Protein AF-A0A7W2FX63-F1 (afdb_monomer_lite)

Structure (mmCIF, N/CA/C/O backbone):
data_AF-A0A7W2FX63-F1
#
_entry.id   AF-A0A7W2FX63-F1
#
loop_
_atom_site.group_PDB
_atom_site.id
_atom_site.type_symbol
_atom_site.label_atom_id
_atom_site.label_alt_id
_atom_site.label_comp_id
_atom_site.label_asym_id
_atom_site.label_entity_id
_atom_site.label_seq_id
_atom_site.pdbx_PDB_ins_code
_atom_site.Cartn_x
_atom_site.Cartn_y
_atom_site.Cartn_z
_atom_site.occupancy
_atom_site.B_iso_or_equiv
_atom_site.auth_seq_id
_atom_site.auth_comp_id
_atom_site.auth_asym_id
_atom_site.auth_atom_id
_atom_site.pdbx_PDB_model_num
ATOM 1 N N . MET A 1 1 ? 9.235 2.046 6.298 1.00 41.34 1 MET A N 1
ATOM 2 C CA . MET A 1 1 ? 9.057 2.721 4.994 1.00 41.34 1 MET A CA 1
ATOM 3 C C . MET A 1 1 ? 10.212 3.687 4.744 1.00 41.34 1 MET A C 1
ATOM 5 O O . MET A 1 1 ? 10.155 4.802 5.234 1.00 41.34 1 MET A O 1
ATOM 9 N N . LYS A 1 2 ? 11.284 3.245 4.067 1.00 24.64 2 LYS A N 1
ATOM 10 C CA . LYS A 1 2 ? 12.392 4.111 3.591 1.00 24.64 2 LYS A CA 1
ATOM 11 C C . LYS A 1 2 ? 13.068 3.627 2.289 1.00 24.64 2 LYS A C 1
ATOM 13 O O . LYS A 1 2 ? 13.895 4.347 1.750 1.00 24.64 2 LYS A O 1
ATOM 18 N N . ASN A 1 3 ? 12.704 2.459 1.745 1.00 35.88 3 ASN A N 1
ATOM 19 C CA . ASN A 1 3 ? 13.592 1.754 0.805 1.00 35.88 3 ASN A CA 1
ATOM 20 C C . ASN A 1 3 ? 13.087 1.635 -0.643 1.00 35.88 3 ASN A C 1
ATOM 22 O O . ASN A 1 3 ? 13.827 1.135 -1.479 1.00 35.88 3 ASN A O 1
ATOM 26 N N . VAL A 1 4 ? 11.872 2.087 -0.974 1.00 42.28 4 VAL A N 1
ATOM 27 C CA . VAL A 1 4 ? 11.306 1.834 -2.320 1.00 42.28 4 VAL A CA 1
ATOM 28 C C . VAL A 1 4 ? 11.706 2.912 -3.340 1.00 42.28 4 VAL A C 1
ATOM 30 O O . VAL A 1 4 ? 11.848 2.624 -4.520 1.00 42.28 4 VAL A O 1
ATOM 33 N N . VAL A 1 5 ? 12.006 4.138 -2.895 1.00 38.88 5 VAL A N 1
ATOM 34 C CA . VAL A 1 5 ? 12.365 5.258 -3.795 1.00 38.88 5 VAL A CA 1
ATOM 35 C C . VAL A 1 5 ? 13.862 5.269 -4.171 1.00 38.88 5 VAL A C 1
ATOM 37 O O . VAL A 1 5 ? 14.268 5.962 -5.098 1.00 38.88 5 VAL A O 1
ATOM 40 N N . TYR A 1 6 ? 14.702 4.457 -3.517 1.00 34.19 6 TYR A N 1
ATOM 41 C CA . TYR A 1 6 ? 16.156 4.464 -3.747 1.00 34.19 6 TYR A CA 1
ATOM 42 C C . TYR A 1 6 ? 16.643 3.606 -4.923 1.00 34.19 6 TYR A C 1
ATOM 44 O O . TYR A 1 6 ? 17.788 3.767 -5.345 1.00 34.19 6 TYR A O 1
ATOM 52 N N . ILE A 1 7 ? 15.802 2.743 -5.501 1.00 42.56 7 ILE A N 1
ATOM 53 C CA . ILE A 1 7 ? 16.240 1.818 -6.564 1.00 42.56 7 ILE A CA 1
ATOM 54 C C . ILE A 1 7 ? 16.572 2.562 -7.875 1.00 42.56 7 ILE A C 1
ATOM 56 O O . ILE A 1 7 ? 17.382 2.089 -8.665 1.00 42.56 7 ILE A O 1
ATOM 60 N N . ILE A 1 8 ? 16.060 3.783 -8.070 1.00 45.34 8 ILE A N 1
ATOM 61 C CA . ILE A 1 8 ? 16.333 4.585 -9.276 1.00 45.34 8 ILE A CA 1
ATOM 62 C C . ILE A 1 8 ? 17.660 5.374 -9.179 1.00 45.34 8 ILE A C 1
ATOM 64 O O . ILE A 1 8 ? 18.213 5.767 -10.204 1.00 45.34 8 ILE A O 1
ATOM 68 N N . LEU A 1 9 ? 18.226 5.582 -7.980 1.00 41.84 9 LEU A N 1
ATOM 69 C CA . LEU A 1 9 ? 19.428 6.417 -7.790 1.00 41.84 9 LEU A CA 1
ATOM 70 C C . LEU A 1 9 ? 20.736 5.643 -7.553 1.00 41.84 9 LEU A C 1
ATOM 72 O O . LEU A 1 9 ? 21.780 6.274 -7.423 1.00 41.84 9 LEU A O 1
ATOM 76 N N . PHE A 1 10 ? 20.718 4.305 -7.544 1.00 35.81 10 PHE A N 1
ATOM 77 C CA . PHE A 1 10 ? 21.903 3.490 -7.228 1.00 35.81 10 PHE A CA 1
ATOM 78 C C . PHE A 1 10 ? 22.333 2.510 -8.332 1.00 35.81 10 PHE A C 1
ATOM 80 O O . PHE A 1 10 ? 22.969 1.501 -8.047 1.00 35.81 10 PHE A O 1
ATOM 87 N N . ILE A 1 11 ? 22.044 2.805 -9.604 1.00 46.53 11 ILE A N 1
ATOM 88 C CA . ILE A 1 11 ? 22.639 2.076 -10.742 1.00 46.53 11 ILE A CA 1
ATOM 89 C C . ILE A 1 11 ? 23.650 2.986 -11.443 1.00 46.53 11 ILE A C 1
ATOM 91 O O . ILE A 1 11 ? 23.526 3.346 -12.610 1.00 46.53 11 ILE A O 1
ATOM 95 N N . ALA A 1 12 ? 24.646 3.412 -10.672 1.00 40.81 12 ALA A N 1
ATOM 96 C CA . ALA A 1 12 ? 25.798 4.161 -11.152 1.00 40.81 12 ALA A CA 1
ATOM 97 C C . ALA A 1 12 ? 27.092 3.523 -10.630 1.00 40.81 12 ALA A C 1
ATOM 99 O O . ALA A 1 12 ? 27.905 4.208 -10.026 1.00 40.81 12 ALA A O 1
ATOM 100 N N . SER A 1 13 ? 27.283 2.215 -10.828 1.00 37.09 13 SER A N 1
ATOM 101 C CA . SER A 1 13 ? 28.613 1.586 -10.716 1.00 37.09 13 SER A CA 1
ATOM 102 C C . SER A 1 13 ? 28.631 0.121 -11.168 1.00 37.09 1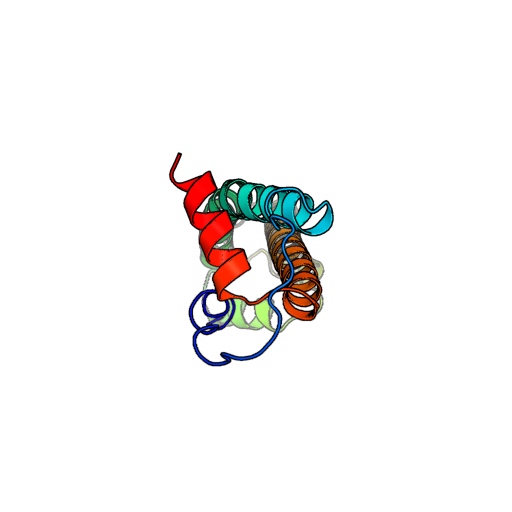3 SER A C 1
ATOM 104 O O . SER A 1 13 ? 28.902 -0.789 -10.394 1.00 37.09 13 SER A O 1
ATOM 106 N N . SER A 1 14 ? 28.426 -0.119 -12.457 1.00 36.94 14 SER A N 1
ATOM 107 C CA . SER A 1 14 ? 29.073 -1.257 -13.124 1.00 36.94 14 SER A CA 1
ATOM 108 C C . SER A 1 14 ? 29.109 -1.003 -14.623 1.00 36.94 14 SER A C 1
ATOM 110 O O . SER A 1 14 ? 28.293 -1.479 -15.407 1.00 36.94 14 SER A O 1
ATOM 112 N N . ALA A 1 15 ? 30.094 -0.203 -15.027 1.00 43.16 15 ALA A N 1
ATOM 113 C CA . ALA A 1 15 ? 30.644 -0.351 -16.358 1.00 43.16 15 ALA A CA 1
ATOM 114 C C . ALA A 1 15 ? 31.224 -1.768 -16.438 1.00 43.16 15 ALA A C 1
ATOM 116 O O . ALA A 1 15 ? 32.082 -2.112 -15.630 1.00 43.16 15 ALA A O 1
ATOM 117 N N . MET A 1 16 ? 30.735 -2.587 -17.364 1.00 38.97 16 MET A N 1
ATOM 118 C CA . MET A 1 16 ? 31.542 -3.159 -18.443 1.00 38.97 16 MET A CA 1
ATOM 119 C C . MET A 1 16 ? 30.766 -4.260 -19.185 1.00 38.97 16 MET A C 1
ATOM 121 O O . MET A 1 16 ? 30.128 -5.112 -18.577 1.00 38.97 16 MET A O 1
ATOM 125 N N . TYR A 1 17 ? 30.967 -4.236 -20.505 1.00 37.22 17 TYR A N 1
ATOM 126 C CA . TYR A 1 17 ? 30.654 -5.230 -21.536 1.00 37.22 17 TYR A CA 1
ATOM 127 C C . TYR A 1 17 ? 29.253 -5.215 -22.157 1.00 37.22 17 TYR A C 1
ATOM 129 O O . TYR A 1 17 ? 28.257 -5.504 -21.510 1.00 37.22 17 TYR A O 1
ATOM 137 N N . GLY A 1 18 ? 29.235 -4.979 -23.476 1.00 33.59 18 GLY A N 1
ATOM 138 C CA . GLY A 1 18 ? 28.159 -5.458 -24.344 1.00 33.59 18 GLY A CA 1
ATOM 139 C C . GLY A 1 18 ? 27.677 -4.490 -25.416 1.00 33.59 18 GLY A C 1
ATOM 140 O O . GLY A 1 18 ? 26.492 -4.206 -25.486 1.00 33.59 18 GLY A O 1
ATOM 141 N N . GLN A 1 19 ? 28.564 -4.002 -26.283 1.00 45.66 19 GLN A N 1
ATOM 142 C CA . GLN A 1 19 ? 28.158 -3.361 -27.532 1.00 45.66 19 GLN A CA 1
ATOM 143 C C . GLN A 1 19 ? 27.428 -4.394 -28.413 1.00 45.66 19 GLN A C 1
ATOM 145 O O . GLN A 1 19 ? 28.077 -5.182 -29.095 1.00 45.66 19 GLN A O 1
ATOM 150 N N . GLN A 1 20 ? 26.092 -4.387 -28.427 1.00 44.16 20 GLN A N 1
ATOM 151 C CA . GLN A 1 20 ? 25.312 -4.895 -29.556 1.00 44.16 20 GLN A CA 1
ATOM 152 C C . GLN A 1 20 ? 24.187 -3.925 -29.914 1.00 44.16 20 GLN A C 1
ATOM 154 O O . GLN A 1 20 ? 23.266 -3.645 -29.154 1.00 44.16 20 GLN A O 1
ATOM 159 N N . ASN A 1 21 ? 24.321 -3.401 -31.129 1.00 46.34 21 ASN A N 1
ATOM 160 C CA . ASN A 1 21 ? 23.382 -2.540 -31.818 1.00 46.34 21 ASN A CA 1
ATOM 161 C C . ASN A 1 21 ? 22.024 -3.236 -31.990 1.00 46.34 21 ASN A C 1
ATOM 163 O O . ASN A 1 21 ? 21.796 -3.916 -32.985 1.00 46.34 21 ASN A O 1
ATOM 167 N N . MET A 1 22 ? 21.096 -2.996 -31.073 1.00 51.31 22 MET A N 1
ATOM 168 C CA . MET A 1 22 ? 19.682 -2.869 -31.401 1.00 51.31 22 MET A CA 1
ATOM 169 C C . MET A 1 22 ? 19.047 -1.992 -30.337 1.00 51.31 22 MET A C 1
ATOM 171 O O . MET A 1 22 ? 19.095 -2.278 -29.147 1.00 51.31 22 MET A O 1
ATOM 175 N N . SER A 1 23 ? 18.548 -0.854 -30.805 1.00 65.31 23 SER A N 1
ATOM 176 C CA . SER A 1 23 ? 17.944 0.209 -30.02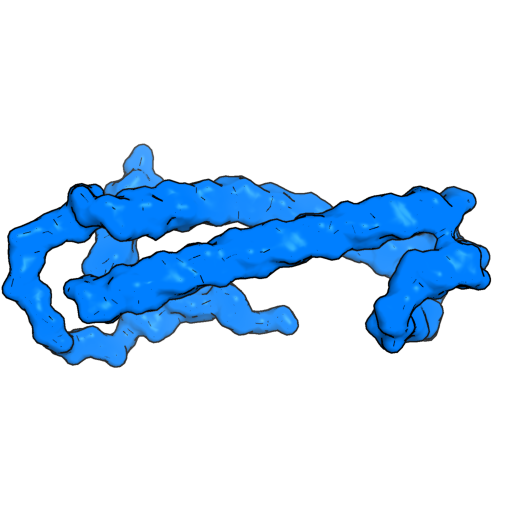0 1.00 65.31 23 SER A CA 1
ATOM 177 C C . SER A 1 23 ? 16.939 -0.388 -29.032 1.00 65.31 23 SER A C 1
ATOM 179 O O . SER A 1 23 ? 15.832 -0.727 -29.443 1.00 65.31 23 SER A O 1
ATOM 181 N N . ILE A 1 24 ? 17.318 -0.522 -27.752 1.00 75.06 24 ILE A N 1
ATOM 182 C CA . ILE A 1 24 ? 16.451 -0.997 -26.649 1.00 75.06 24 ILE A CA 1
ATOM 183 C C . ILE A 1 24 ? 15.061 -0.329 -26.699 1.00 75.06 24 ILE A C 1
ATOM 185 O O . ILE A 1 24 ? 14.047 -0.927 -26.386 1.00 75.06 24 ILE A O 1
ATOM 189 N N . VAL A 1 25 ? 15.016 0.883 -27.249 1.00 71.56 25 VAL A N 1
ATOM 190 C CA . VAL A 1 25 ? 13.863 1.664 -27.715 1.00 71.56 25 VAL A CA 1
ATOM 191 C C . VAL A 1 25 ? 12.741 0.867 -28.414 1.00 71.56 25 VAL A C 1
ATOM 193 O O . VAL A 1 25 ? 11.583 1.259 -28.293 1.00 71.56 25 VAL A O 1
ATOM 196 N N . ASN A 1 26 ? 13.063 -0.189 -29.169 1.00 79.44 26 ASN A N 1
ATOM 197 C CA . ASN A 1 26 ? 12.103 -1.019 -29.913 1.00 79.44 26 ASN A CA 1
ATOM 198 C C . ASN A 1 26 ? 11.987 -2.448 -29.354 1.00 79.44 26 ASN A C 1
ATOM 200 O O . ASN A 1 26 ? 11.258 -3.263 -29.919 1.00 79.44 26 ASN A O 1
ATOM 204 N N . ASP A 1 27 ? 12.712 -2.766 -28.281 1.00 83.69 27 ASP A N 1
ATOM 205 C CA . ASP A 1 27 ? 12.638 -4.075 -27.648 1.00 83.69 27 ASP A CA 1
ATOM 206 C C . ASP A 1 27 ? 11.262 -4.261 -26.964 1.00 83.69 27 ASP A C 1
ATOM 208 O O . ASP A 1 27 ? 10.809 -3.369 -26.236 1.00 83.69 27 ASP A O 1
ATOM 212 N N . PRO A 1 28 ? 10.558 -5.391 -27.175 1.00 84.12 28 PRO A N 1
ATOM 213 C CA . PRO A 1 28 ? 9.233 -5.606 -26.594 1.00 84.12 28 PRO A CA 1
ATOM 214 C C . PRO A 1 28 ? 9.204 -5.599 -25.061 1.00 84.12 28 PRO A C 1
ATOM 216 O O . PRO A 1 28 ? 8.207 -5.165 -24.480 1.00 84.12 28 PRO A O 1
ATOM 219 N N . LEU A 1 29 ? 10.257 -6.086 -24.395 1.00 83.88 29 LEU A N 1
ATOM 220 C CA . LEU A 1 29 ? 10.362 -6.061 -22.935 1.00 83.88 29 LEU A CA 1
ATOM 221 C C . LEU A 1 29 ? 10.586 -4.624 -22.452 1.00 83.88 29 LEU A C 1
ATOM 223 O O . LEU A 1 29 ? 9.956 -4.201 -21.482 1.00 83.88 29 LEU A O 1
ATOM 227 N N . TYR A 1 30 ? 11.397 -3.842 -23.168 1.00 84.44 30 TYR A N 1
ATOM 228 C CA . TYR A 1 30 ? 11.591 -2.427 -22.863 1.00 84.44 30 TYR A CA 1
ATOM 229 C C . TYR A 1 30 ? 10.314 -1.602 -23.037 1.00 84.44 30 TYR A C 1
ATOM 231 O O . TYR A 1 30 ? 9.967 -0.827 -22.152 1.00 84.44 30 TYR A O 1
ATOM 239 N N . LEU A 1 31 ? 9.582 -1.786 -24.139 1.00 84.56 31 LEU A N 1
ATOM 240 C CA . LEU A 1 31 ? 8.313 -1.089 -24.376 1.00 84.56 31 LEU A CA 1
ATOM 241 C C . LEU A 1 31 ? 7.265 -1.432 -23.307 1.00 84.56 31 LEU A C 1
ATOM 243 O O . LEU A 1 31 ? 6.523 -0.555 -22.867 1.00 84.56 31 LEU A O 1
ATOM 247 N N . LYS A 1 32 ? 7.230 -2.690 -22.844 1.00 84.88 32 LYS A N 1
ATOM 248 C CA . LYS A 1 32 ? 6.391 -3.108 -21.709 1.00 84.88 32 LYS A CA 1
ATOM 249 C C . LYS A 1 32 ? 6.814 -2.433 -20.406 1.00 84.88 32 LYS A C 1
ATOM 251 O O . LYS A 1 32 ? 5.954 -1.914 -19.700 1.00 84.88 32 LYS A O 1
ATOM 256 N N . TYR A 1 33 ? 8.114 -2.403 -20.110 1.00 84.88 33 TYR A N 1
ATOM 257 C CA . TYR A 1 33 ? 8.655 -1.702 -18.944 1.00 84.88 33 TYR A CA 1
ATOM 258 C C . TYR A 1 33 ? 8.344 -0.203 -18.985 1.00 84.88 33 TYR A C 1
ATOM 260 O O . TYR A 1 33 ? 7.914 0.355 -17.983 1.00 84.88 33 TYR A O 1
ATOM 268 N N . GLU A 1 34 ? 8.524 0.453 -20.131 1.00 81.88 34 GLU A N 1
ATOM 269 C CA . GLU A 1 34 ? 8.230 1.874 -20.317 1.00 81.88 34 GLU A CA 1
ATOM 270 C C . GLU A 1 34 ? 6.743 2.167 -20.092 1.00 81.88 34 GLU A C 1
ATOM 272 O O . GLU A 1 34 ? 6.408 3.072 -19.327 1.00 81.88 34 GLU A O 1
ATOM 277 N N . ALA A 1 35 ? 5.848 1.379 -20.696 1.00 82.94 35 ALA A N 1
ATOM 278 C CA . ALA A 1 35 ? 4.410 1.514 -20.486 1.00 82.94 35 ALA A CA 1
ATOM 279 C C . ALA A 1 35 ? 4.040 1.335 -19.004 1.00 82.94 35 ALA A C 1
ATOM 281 O O . ALA A 1 35 ? 3.356 2.189 -18.441 1.00 82.94 35 ALA A O 1
ATOM 282 N N . ALA A 1 36 ? 4.567 0.291 -18.354 1.00 80.06 36 ALA A N 1
ATOM 283 C CA . ALA A 1 36 ? 4.356 0.038 -16.932 1.00 80.06 36 ALA A CA 1
ATOM 284 C C . ALA A 1 36 ? 4.944 1.150 -16.049 1.00 80.06 36 ALA A C 1
ATOM 286 O O . ALA A 1 36 ? 4.325 1.544 -15.068 1.00 80.06 36 ALA A O 1
ATOM 287 N N . TYR A 1 37 ? 6.106 1.707 -16.398 1.00 80.06 37 TYR A N 1
ATOM 288 C CA . TYR A 1 37 ? 6.730 2.821 -15.686 1.00 80.06 37 TYR A CA 1
ATOM 289 C C . TYR A 1 37 ? 5.898 4.098 -15.796 1.00 80.06 37 TYR A C 1
ATOM 291 O O . TYR A 1 37 ? 5.712 4.799 -14.802 1.00 80.06 37 TYR A O 1
ATOM 299 N N . VAL A 1 38 ? 5.385 4.418 -16.987 1.00 79.44 38 VAL A N 1
ATOM 300 C CA . VAL A 1 38 ? 4.521 5.586 -17.210 1.00 79.44 38 VAL A CA 1
ATOM 301 C C . VAL A 1 38 ? 3.193 5.414 -16.482 1.00 79.44 38 VAL A C 1
ATOM 303 O O . VAL A 1 38 ? 2.733 6.349 -15.827 1.00 79.44 38 VAL A O 1
ATOM 306 N N . GLU A 1 39 ? 2.594 4.227 -16.554 1.00 75.00 39 GLU A N 1
ATOM 307 C CA . GLU A 1 39 ? 1.372 3.892 -15.826 1.00 75.00 39 GLU A CA 1
ATOM 308 C C . GLU A 1 39 ? 1.583 3.982 -14.312 1.00 75.00 39 GLU A C 1
ATOM 310 O O . GLU A 1 39 ? 0.813 4.652 -13.626 1.00 75.00 39 GLU A O 1
ATOM 315 N N . HIS A 1 40 ? 2.671 3.405 -13.797 1.00 75.69 40 HIS A N 1
ATOM 316 C CA . HIS A 1 40 ? 3.063 3.516 -12.395 1.00 75.69 40 HIS A CA 1
ATOM 317 C C . HIS A 1 40 ? 3.232 4.990 -12.005 1.00 75.69 40 HIS A C 1
ATOM 319 O O . HIS A 1 40 ? 2.628 5.462 -11.049 1.00 75.69 40 HIS A O 1
ATOM 325 N N . SER A 1 41 ? 3.975 5.761 -12.796 1.00 71.94 41 SER A N 1
ATOM 326 C CA . SER A 1 41 ? 4.250 7.175 -12.518 1.00 71.94 41 SER A CA 1
ATOM 327 C C . SER A 1 41 ? 2.990 8.051 -12.535 1.00 71.94 41 SER A C 1
ATOM 329 O O . SER A 1 41 ? 2.904 8.998 -11.758 1.00 71.94 41 SER A O 1
ATOM 331 N N . ARG A 1 42 ? 2.003 7.749 -13.389 1.00 73.88 42 ARG A N 1
ATOM 332 C CA . ARG A 1 42 ? 0.732 8.494 -13.474 1.00 73.88 42 ARG A CA 1
ATOM 333 C C . ARG A 1 42 ? -0.281 8.056 -12.419 1.00 73.88 42 ARG A C 1
ATOM 335 O O . ARG A 1 42 ? -0.841 8.901 -11.729 1.00 73.88 42 ARG A O 1
ATOM 342 N N . ASN A 1 43 ? -0.506 6.751 -12.291 1.00 69.81 43 ASN A N 1
ATOM 343 C CA . ASN A 1 43 ? -1.600 6.194 -11.496 1.00 69.81 43 ASN A CA 1
ATOM 344 C C . ASN A 1 43 ? -1.190 5.912 -10.053 1.00 69.81 43 ASN A C 1
ATOM 346 O O . ASN A 1 43 ? -2.001 6.084 -9.146 1.00 69.81 43 ASN A O 1
ATOM 350 N N . VAL A 1 44 ? 0.054 5.491 -9.802 1.00 70.69 44 VAL A N 1
ATOM 351 C CA . VAL A 1 44 ? 0.514 5.259 -8.426 1.00 70.69 44 VAL A CA 1
ATOM 352 C C . VAL A 1 44 ? 0.756 6.587 -7.726 1.00 70.69 44 VAL A C 1
ATOM 354 O O . VAL A 1 44 ? 0.453 6.678 -6.551 1.00 70.69 44 VAL A O 1
ATOM 357 N N . ALA A 1 45 ? 1.171 7.656 -8.412 1.00 68.25 45 ALA A N 1
ATOM 358 C CA . ALA A 1 45 ? 1.303 8.971 -7.776 1.00 68.25 45 ALA A CA 1
ATOM 359 C C . ALA A 1 45 ? -0.031 9.516 -7.224 1.00 68.25 45 ALA A C 1
ATOM 361 O O . ALA A 1 45 ? -0.076 9.974 -6.082 1.00 68.25 45 ALA A O 1
ATOM 362 N N . SER A 1 46 ? -1.123 9.437 -7.995 1.00 73.81 46 SER A N 1
ATOM 363 C CA . SER A 1 46 ? -2.457 9.814 -7.503 1.00 73.81 46 SER A CA 1
ATOM 364 C C . SER A 1 46 ? -2.947 8.850 -6.425 1.00 73.81 46 SER A C 1
ATOM 366 O O . SER A 1 46 ? -3.350 9.294 -5.357 1.00 73.81 46 SER A O 1
ATOM 368 N N . THR A 1 47 ? -2.801 7.541 -6.650 1.00 77.00 47 THR A N 1
ATOM 369 C CA . THR A 1 47 ? -3.185 6.513 -5.671 1.00 77.00 47 THR A CA 1
ATOM 370 C C . THR A 1 47 ? -2.425 6.656 -4.350 1.00 77.00 47 THR A C 1
ATOM 372 O O . THR A 1 47 ? -3.003 6.436 -3.295 1.00 77.00 47 THR A O 1
ATOM 375 N N . LEU A 1 48 ? -1.146 7.044 -4.378 1.00 76.00 48 LEU A N 1
ATOM 376 C CA . LEU A 1 48 ? -0.329 7.299 -3.189 1.00 76.00 48 LEU A CA 1
ATOM 377 C C . LEU A 1 48 ? -0.848 8.500 -2.412 1.00 76.00 48 LEU A C 1
ATOM 379 O O . LEU A 1 48 ? -0.940 8.434 -1.193 1.00 76.00 48 LEU A O 1
ATOM 383 N N . LYS A 1 49 ? -1.214 9.578 -3.111 1.00 79.44 49 LYS A N 1
ATOM 384 C CA . LYS A 1 49 ? -1.812 10.747 -2.471 1.00 79.44 49 LYS A CA 1
ATOM 385 C C . LYS A 1 49 ? -3.156 10.395 -1.830 1.00 79.44 49 LYS A C 1
ATOM 387 O O . LYS A 1 49 ? -3.390 10.764 -0.684 1.00 79.44 49 LYS A O 1
ATOM 392 N N . ASP A 1 50 ? -4.012 9.677 -2.552 1.00 83.94 50 ASP A N 1
ATOM 393 C CA . ASP A 1 50 ? -5.327 9.264 -2.054 1.00 83.94 50 ASP A CA 1
ATOM 394 C C . ASP A 1 50 ? -5.193 8.301 -0.867 1.00 83.94 50 ASP A C 1
ATOM 396 O O . ASP A 1 50 ? -5.916 8.423 0.120 1.00 83.94 50 ASP A O 1
ATOM 400 N N . LEU A 1 51 ? -4.224 7.385 -0.928 1.00 88.00 51 LEU A N 1
ATOM 401 C CA . LEU A 1 51 ? -3.887 6.473 0.158 1.00 88.00 51 LEU A CA 1
ATOM 402 C C . LEU A 1 51 ? -3.374 7.221 1.393 1.00 88.00 51 LEU A C 1
ATOM 404 O O . LEU A 1 51 ? -3.869 6.955 2.482 1.00 88.00 51 LEU A O 1
ATOM 408 N N . ASP A 1 52 ? -2.433 8.157 1.244 1.00 87.38 52 ASP A N 1
ATOM 409 C CA . ASP A 1 52 ? -1.884 8.929 2.368 1.00 87.38 52 ASP A CA 1
ATOM 410 C C . ASP A 1 52 ? -2.987 9.726 3.079 1.00 87.38 52 ASP A C 1
ATOM 412 O O . ASP A 1 52 ? -3.055 9.736 4.310 1.00 87.38 52 ASP A O 1
ATOM 416 N N . VAL A 1 53 ? -3.882 10.364 2.315 1.00 89.88 53 VAL A N 1
ATOM 417 C CA . VAL A 1 53 ? -5.044 11.077 2.871 1.00 89.88 53 VAL A CA 1
ATOM 418 C C . VAL A 1 53 ? -5.971 10.099 3.594 1.00 89.88 53 VAL A C 1
ATOM 420 O O . VAL A 1 53 ? -6.328 10.334 4.747 1.00 89.88 53 VAL A O 1
ATOM 423 N N . MET A 1 54 ? -6.311 8.973 2.963 1.00 92.69 54 MET A N 1
ATOM 424 C CA . MET A 1 54 ? -7.213 7.978 3.542 1.00 92.69 54 MET A CA 1
ATOM 425 C C . MET A 1 54 ? -6.641 7.344 4.817 1.00 92.69 54 MET A C 1
ATOM 427 O O . MET A 1 54 ? -7.371 7.147 5.787 1.00 92.69 54 MET A O 1
ATOM 431 N N . GLU A 1 55 ? -5.341 7.052 4.852 1.00 94.44 55 GLU A N 1
ATOM 432 C CA . GLU A 1 55 ? -4.653 6.544 6.039 1.00 94.44 55 GLU A CA 1
ATOM 433 C C . GLU A 1 55 ? -4.649 7.581 7.164 1.00 94.44 55 GLU A C 1
ATOM 435 O O . GLU A 1 55 ? -4.970 7.242 8.305 1.00 94.44 55 GLU A O 1
ATOM 440 N N . GLN A 1 56 ? -4.342 8.847 6.862 1.00 93.69 56 GLN A N 1
ATOM 441 C CA . GLN A 1 56 ? -4.388 9.920 7.857 1.00 93.69 56 GLN A CA 1
ATOM 442 C C . GLN A 1 56 ? -5.788 10.084 8.453 1.00 93.69 56 GLN A C 1
ATOM 444 O O . GLN A 1 56 ? -5.928 10.149 9.676 1.00 93.69 56 GLN A O 1
ATOM 449 N N . GLU A 1 57 ? -6.824 10.100 7.617 1.00 93.62 57 GLU A N 1
ATOM 450 C CA . GLU A 1 57 ? -8.212 10.205 8.069 1.00 93.62 57 GLU A CA 1
ATOM 451 C C . GLU A 1 57 ? -8.643 8.982 8.884 1.00 93.62 57 GLU A C 1
ATOM 453 O O . GLU A 1 57 ? -9.251 9.123 9.947 1.00 93.62 57 GLU A O 1
ATOM 458 N N . PHE A 1 58 ? -8.299 7.775 8.431 1.00 97.19 58 PHE A N 1
ATOM 459 C CA . PHE A 1 58 ? -8.658 6.539 9.118 1.00 97.19 58 PHE A CA 1
ATOM 460 C C . PHE A 1 58 ? -7.976 6.426 10.485 1.00 97.19 58 PHE A C 1
ATOM 462 O O . PHE A 1 58 ? -8.641 6.209 11.500 1.00 97.19 58 PHE A O 1
ATOM 469 N N . TYR A 1 59 ? -6.653 6.597 10.544 1.00 96.25 59 TYR A N 1
ATOM 470 C CA . TYR A 1 59 ? -5.907 6.486 11.797 1.00 96.25 59 TYR A CA 1
ATOM 471 C C . TYR A 1 59 ? -6.162 7.677 12.733 1.00 96.25 59 TYR A C 1
ATOM 473 O O . TYR A 1 59 ? -6.115 7.512 13.953 1.00 96.25 59 TYR A O 1
ATOM 481 N N . GLY A 1 60 ? -6.512 8.845 12.188 1.00 95.75 60 GLY A N 1
ATOM 482 C CA . GLY A 1 60 ? -6.937 10.020 12.951 1.00 95.75 60 GLY A CA 1
ATOM 483 C C . GLY A 1 60 ? -8.292 9.861 13.649 1.00 95.75 60 GLY A C 1
ATOM 484 O O . GLY A 1 60 ? -8.579 10.587 14.598 1.00 95.75 60 GLY A O 1
ATOM 485 N N . LYS A 1 61 ? -9.116 8.885 13.243 1.00 96.69 61 LYS A N 1
ATOM 486 C CA . LYS A 1 61 ? -10.411 8.591 13.879 1.00 96.69 61 LYS A CA 1
ATOM 487 C C . LYS A 1 61 ? -10.314 7.728 15.138 1.00 96.69 61 LYS A C 1
ATOM 489 O O . LYS A 1 61 ? -11.339 7.413 15.736 1.00 96.69 61 LYS A O 1
ATOM 494 N N . PHE A 1 62 ? -9.121 7.340 15.579 1.00 97.38 62 PHE A N 1
ATOM 495 C CA . PHE A 1 62 ? -8.944 6.644 16.854 1.00 97.38 62 PHE A CA 1
ATOM 496 C C . PHE A 1 62 ? -8.912 7.648 18.007 1.00 97.38 62 PHE A C 1
ATOM 498 O O . PHE A 1 62 ? -8.158 8.616 17.978 1.00 97.38 62 PHE A O 1
ATOM 505 N N . ASN A 1 63 ? -9.677 7.389 19.070 1.00 94.00 63 ASN A N 1
ATOM 506 C CA . ASN A 1 63 ? -9.819 8.340 20.180 1.00 94.00 63 ASN A CA 1
ATOM 507 C C . ASN A 1 63 ? -8.511 8.546 20.961 1.00 94.00 63 ASN A C 1
ATOM 509 O O . ASN A 1 63 ? -8.348 9.540 21.665 1.00 94.00 63 ASN A O 1
ATOM 513 N N . ASN A 1 64 ? -7.591 7.580 20.892 1.00 95.25 64 ASN A N 1
ATOM 514 C CA . ASN A 1 64 ? -6.265 7.680 21.482 1.00 95.25 64 ASN A CA 1
ATOM 515 C C . ASN A 1 64 ? -5.267 6.727 20.804 1.00 95.25 64 ASN A C 1
ATOM 517 O O . ASN A 1 64 ? -5.630 5.720 20.190 1.00 95.25 64 ASN A O 1
ATOM 521 N N . ILE A 1 65 ? -3.983 7.016 21.011 1.00 94.88 65 ILE A N 1
ATOM 522 C CA . ILE A 1 65 ? -2.860 6.258 20.445 1.00 94.88 65 ILE A CA 1
ATOM 523 C C . ILE A 1 65 ? -2.830 4.803 20.946 1.00 94.88 65 ILE A C 1
ATOM 525 O O . ILE A 1 65 ? -2.500 3.902 20.181 1.00 94.88 65 ILE A O 1
ATOM 529 N N . LYS A 1 66 ? -3.215 4.529 22.202 1.00 96.50 66 LYS A N 1
ATOM 530 C CA . LYS A 1 66 ? -3.178 3.161 22.759 1.00 96.50 66 LYS A CA 1
ATOM 531 C C . LYS A 1 66 ? -4.154 2.224 22.047 1.00 96.50 66 LYS A C 1
ATOM 533 O O . LYS A 1 66 ? -3.867 1.037 21.896 1.00 96.50 66 LYS A O 1
ATOM 538 N N . ASP A 1 67 ? -5.309 2.730 21.633 1.00 95.62 67 ASP A N 1
ATOM 539 C CA . ASP A 1 67 ? -6.294 1.945 20.894 1.00 95.62 67 ASP A CA 1
ATOM 540 C C . ASP A 1 67 ? -5.868 1.726 19.442 1.00 95.62 67 ASP A C 1
ATOM 542 O O . ASP A 1 67 ? -5.988 0.602 18.952 1.00 95.62 67 ASP A O 1
ATOM 546 N N . LEU A 1 68 ? -5.254 2.732 18.812 1.00 96.25 68 LEU A N 1
ATOM 547 C CA . LEU A 1 68 ? -4.597 2.580 17.512 1.00 96.25 68 LEU A CA 1
ATOM 548 C C . LEU A 1 68 ? -3.492 1.510 17.555 1.00 96.25 68 LEU A C 1
ATOM 550 O O . LEU A 1 68 ? -3.449 0.617 16.712 1.00 96.25 68 LEU A O 1
ATOM 554 N N . GLU A 1 69 ? -2.623 1.529 18.566 1.00 96.50 69 GLU A N 1
ATOM 555 C CA . GLU A 1 69 ? -1.578 0.513 18.731 1.00 96.50 69 GLU A CA 1
ATOM 556 C C . GLU A 1 69 ? -2.152 -0.901 18.895 1.00 96.50 69 GLU A C 1
ATOM 558 O O . GLU A 1 69 ? -1.632 -1.861 18.318 1.00 96.50 69 GLU A O 1
ATOM 563 N N . LYS A 1 70 ? -3.230 -1.050 19.675 1.00 97.06 70 LYS A N 1
ATOM 564 C CA . LYS A 1 70 ? -3.919 -2.338 19.850 1.00 97.06 70 LYS A CA 1
ATOM 565 C C . LYS A 1 70 ? -4.548 -2.816 18.548 1.00 97.06 70 LYS A C 1
ATOM 567 O O . LYS A 1 70 ? -4.439 -4.003 18.242 1.00 97.06 70 LYS A O 1
ATOM 572 N N . PHE A 1 71 ? -5.175 -1.917 17.792 1.00 97.19 71 PHE A N 1
ATOM 573 C CA . PHE A 1 71 ? -5.688 -2.216 16.461 1.00 97.19 71 PHE A CA 1
ATOM 574 C C . PHE A 1 71 ? -4.561 -2.684 15.540 1.00 97.19 71 PHE A C 1
ATOM 576 O O . PHE A 1 71 ? -4.653 -3.767 14.965 1.00 97.19 71 PHE A O 1
ATOM 583 N N . ASN A 1 72 ? -3.450 -1.947 15.474 1.00 95.38 72 ASN A N 1
ATOM 584 C CA . ASN A 1 72 ? -2.293 -2.268 14.635 1.00 95.38 72 ASN A CA 1
ATOM 585 C C . ASN A 1 72 ? -1.659 -3.624 14.977 1.00 95.38 72 ASN A C 1
ATOM 587 O O . ASN A 1 72 ? -1.244 -4.344 14.071 1.00 95.38 72 ASN A O 1
ATOM 591 N N . LYS A 1 73 ? -1.661 -4.027 16.251 1.00 96.75 73 LYS A N 1
ATOM 592 C CA . LYS A 1 73 ? -1.164 -5.344 16.692 1.00 96.75 73 LYS A CA 1
ATOM 593 C C . LYS A 1 73 ? -2.170 -6.485 16.511 1.00 96.75 73 LYS A C 1
ATOM 595 O O . LYS A 1 73 ? -1.778 -7.649 16.577 1.00 96.75 73 LYS A O 1
ATOM 600 N N . ASN A 1 74 ? -3.456 -6.195 16.311 1.00 97.12 74 ASN A N 1
ATOM 601 C CA . ASN A 1 74 ? -4.460 -7.240 16.135 1.00 97.12 74 ASN A CA 1
ATOM 602 C C . ASN A 1 74 ? -4.324 -7.915 14.761 1.00 97.12 74 ASN A C 1
ATOM 604 O O . ASN A 1 74 ? -4.100 -7.232 13.766 1.00 97.12 74 ASN A O 1
ATOM 608 N N . LYS A 1 75 ? -4.473 -9.240 14.695 1.00 95.81 75 LYS A N 1
ATOM 609 C CA . LYS A 1 75 ? -4.455 -9.979 13.423 1.00 95.81 75 LYS A CA 1
ATOM 610 C C . LYS A 1 75 ? -5.751 -9.806 12.628 1.00 95.81 75 LYS A C 1
ATOM 612 O O . LYS A 1 75 ? -5.706 -9.716 11.412 1.00 95.81 75 LYS A O 1
ATOM 617 N N . ASP A 1 76 ? -6.884 -9.753 13.321 1.00 96.12 76 ASP A N 1
ATOM 618 C CA . ASP A 1 76 ? -8.221 -9.685 12.739 1.00 96.12 76 ASP A CA 1
ATOM 619 C C . ASP A 1 76 ? -8.781 -8.268 12.919 1.00 96.12 76 ASP A C 1
ATOM 621 O O . ASP A 1 76 ? -9.355 -7.903 13.952 1.00 96.12 76 ASP A O 1
ATOM 625 N N . LYS A 1 77 ? -8.512 -7.437 11.911 1.00 95.44 77 LYS A N 1
ATOM 626 C CA . LYS A 1 77 ? -8.795 -5.999 11.922 1.00 95.44 77 LYS A CA 1
ATOM 627 C C . LYS A 1 77 ? -10.288 -5.717 11.899 1.00 95.44 77 LYS A C 1
ATOM 629 O O . LYS A 1 77 ? -10.756 -4.903 12.690 1.00 95.44 77 LYS A O 1
ATOM 634 N N . GLU A 1 78 ? -11.030 -6.437 11.063 1.00 95.31 78 GLU A N 1
ATOM 635 C CA . GLU A 1 78 ? -12.480 -6.283 10.924 1.00 95.31 78 GLU A CA 1
ATOM 636 C C . GLU A 1 78 ? -13.192 -6.627 12.237 1.00 95.31 78 GLU A C 1
ATOM 638 O O . GLU A 1 78 ? -13.982 -5.840 12.765 1.00 95.31 78 GLU A O 1
ATOM 643 N N . LYS A 1 79 ? -12.836 -7.762 12.853 1.00 96.19 79 LYS A N 1
ATOM 644 C CA . LYS A 1 79 ? -13.389 -8.154 14.154 1.00 96.19 79 LYS A CA 1
ATOM 645 C C . LYS A 1 79 ? -13.002 -7.186 15.261 1.00 96.19 79 LYS A C 1
ATOM 647 O O . LYS A 1 79 ? -13.795 -6.956 16.180 1.00 96.19 79 LYS A O 1
ATOM 652 N N . TRP A 1 80 ? -11.789 -6.631 15.213 1.00 97.50 80 TRP A N 1
ATOM 653 C CA . TRP A 1 80 ? -11.381 -5.611 16.170 1.00 97.50 80 TRP A CA 1
ATOM 654 C C . TRP A 1 80 ? -12.251 -4.359 16.039 1.00 97.50 80 TRP A C 1
ATOM 656 O O . TRP A 1 80 ? -12.779 -3.913 17.059 1.00 97.50 80 TRP A O 1
ATOM 666 N N . LEU A 1 81 ? -12.453 -3.844 14.820 1.00 96.88 81 LEU A N 1
ATOM 667 C CA . LEU A 1 81 ? -13.284 -2.663 14.551 1.00 96.88 81 LEU A CA 1
ATOM 668 C C . LEU A 1 81 ? -14.733 -2.891 14.989 1.00 96.88 81 LEU A C 1
ATOM 670 O O . LEU A 1 81 ? -15.286 -2.069 15.714 1.00 96.88 81 LEU A O 1
ATOM 674 N N . SER A 1 82 ? -15.303 -4.055 14.667 1.00 96.31 82 SER A N 1
ATOM 675 C CA . SER A 1 82 ? -16.652 -4.442 15.098 1.00 96.31 82 SER A CA 1
ATOM 676 C C . SER A 1 82 ? -16.827 -4.405 16.623 1.00 96.31 82 SER A C 1
ATOM 678 O O . SER A 1 82 ? -17.810 -3.869 17.129 1.00 96.31 82 SER A O 1
ATOM 680 N N . ARG A 1 83 ? -15.849 -4.919 17.380 1.00 97.06 83 ARG A N 1
ATOM 681 C CA . ARG A 1 83 ? -15.920 -4.994 18.852 1.00 97.06 83 ARG A CA 1
ATOM 682 C C . ARG A 1 83 ? -15.551 -3.701 19.570 1.00 97.06 83 ARG A C 1
ATOM 684 O O . ARG A 1 83 ? -15.869 -3.552 20.746 1.00 97.06 83 ARG A O 1
ATOM 691 N N . ASN A 1 84 ? -14.812 -2.811 18.914 1.00 97.12 84 ASN A N 1
ATOM 692 C CA . ASN A 1 84 ? -14.189 -1.651 19.550 1.00 97.12 84 ASN A CA 1
ATOM 693 C C . ASN A 1 84 ? -14.585 -0.334 18.879 1.00 97.12 84 ASN A C 1
ATOM 695 O O . ASN A 1 84 ? -13.882 0.657 19.055 1.00 97.12 84 ASN A O 1
ATOM 699 N N . ILE A 1 85 ? -15.705 -0.293 18.153 1.00 96.88 85 ILE A N 1
ATOM 700 C CA . ILE A 1 85 ? -16.130 0.904 17.419 1.00 96.88 85 ILE A CA 1
ATOM 701 C C . ILE A 1 85 ? -16.270 2.141 18.319 1.00 96.88 85 ILE A C 1
ATOM 703 O O . ILE A 1 85 ? -15.854 3.227 17.937 1.00 96.88 85 ILE A O 1
ATOM 707 N N . GLY A 1 86 ? -16.709 1.970 19.572 1.00 96.44 86 GLY A N 1
ATOM 708 C CA . GLY A 1 86 ? -16.779 3.059 20.559 1.00 96.44 86 GLY A CA 1
ATOM 709 C C . GLY A 1 86 ? -15.422 3.656 20.970 1.00 96.44 86 GLY A C 1
ATOM 710 O O . GLY A 1 86 ? -15.382 4.656 21.678 1.00 96.44 86 GLY A O 1
ATOM 711 N N . LYS A 1 87 ? -14.301 3.063 20.539 1.00 96.94 87 LYS A N 1
ATOM 712 C CA . LYS A 1 87 ? -12.938 3.598 20.719 1.00 96.94 87 LYS A CA 1
ATOM 713 C C . LYS A 1 87 ? -12.477 4.459 19.540 1.00 96.94 87 LYS A C 1
ATOM 715 O O . LYS A 1 87 ? -11.308 4.841 19.462 1.00 96.94 87 LYS A O 1
ATOM 720 N N . THR A 1 88 ? -13.391 4.737 18.620 1.00 96.62 88 THR A N 1
ATOM 721 C CA . THR A 1 88 ? -13.162 5.509 17.405 1.00 96.62 88 THR A CA 1
ATOM 722 C C . THR A 1 88 ? -14.272 6.543 17.217 1.00 96.62 88 THR A C 1
ATOM 724 O O . THR A 1 88 ? -15.281 6.507 17.921 1.00 96.62 88 THR A O 1
ATOM 727 N N . SER A 1 89 ? -14.099 7.431 16.242 1.00 96.69 89 SER A N 1
ATOM 728 C CA . SER A 1 89 ? -15.084 8.422 15.800 1.00 96.69 89 SER A CA 1
ATOM 729 C C . SER A 1 89 ? -15.710 8.088 14.437 1.00 96.69 89 SER A C 1
ATOM 731 O O . SER A 1 89 ? -16.222 8.971 13.743 1.00 96.69 89 SER A O 1
ATOM 733 N N . PHE A 1 90 ? -15.664 6.817 14.023 1.00 96.62 90 PHE A N 1
ATOM 734 C CA . PHE A 1 90 ? -16.475 6.326 12.905 1.00 96.62 90 PHE A CA 1
ATOM 735 C C . PHE A 1 90 ? -17.954 6.273 13.310 1.00 96.62 90 PHE A C 1
ATOM 737 O O . PHE A 1 90 ? -18.282 6.067 14.480 1.00 96.62 90 PHE A O 1
ATOM 744 N N . LYS A 1 91 ? -18.850 6.437 12.337 1.00 95.38 91 LYS A N 1
ATOM 745 C CA . LYS A 1 91 ? -20.301 6.342 12.522 1.00 95.38 91 LYS A CA 1
ATOM 746 C C . LYS A 1 91 ? -20.706 4.947 12.988 1.00 95.38 91 LYS A C 1
ATOM 748 O O . LYS A 1 91 ? -21.520 4.810 13.898 1.00 95.38 91 LYS A O 1
ATOM 753 N N . ASP A 1 92 ? -20.151 3.922 12.349 1.00 96.88 92 ASP A N 1
ATOM 754 C CA . ASP A 1 92 ? -20.412 2.522 12.659 1.00 96.88 92 ASP A CA 1
ATOM 755 C C . ASP A 1 92 ? -19.264 1.612 12.189 1.00 96.88 92 ASP A C 1
ATOM 757 O O . ASP A 1 92 ? -18.335 2.023 11.490 1.00 96.88 92 ASP A O 1
ATOM 761 N N . ALA A 1 93 ? -19.315 0.345 12.609 1.00 95.75 93 ALA A N 1
ATOM 762 C CA . ALA A 1 93 ? -18.293 -0.640 12.269 1.00 95.75 93 ALA A CA 1
ATOM 763 C C . ALA A 1 93 ? -18.248 -0.978 10.772 1.00 95.75 93 ALA A C 1
ATOM 765 O O . ALA A 1 93 ? -17.197 -1.402 10.287 1.00 95.75 93 ALA A O 1
ATOM 766 N N . GLY A 1 94 ? -19.358 -0.798 10.049 1.00 96.12 94 GLY A N 1
ATOM 767 C CA . GLY A 1 94 ? -19.425 -1.023 8.610 1.00 96.12 94 GLY A CA 1
ATOM 768 C C . GLY A 1 94 ? -18.614 0.023 7.853 1.00 96.12 94 GLY A C 1
ATOM 769 O O . GLY A 1 94 ? -17.769 -0.339 7.037 1.00 96.12 94 GLY A O 1
ATOM 770 N N . GLU A 1 95 ? -18.795 1.303 8.189 1.00 95.94 95 GLU A N 1
ATOM 771 C CA . GLU A 1 95 ? -17.994 2.410 7.654 1.00 95.94 95 GLU A CA 1
ATOM 772 C C . GLU A 1 95 ? -16.500 2.182 7.917 1.00 95.94 95 GLU A C 1
ATOM 774 O O . GLU A 1 95 ? -15.698 2.181 6.981 1.00 95.94 95 GLU A O 1
ATOM 779 N N . ALA A 1 96 ? -16.127 1.924 9.176 1.00 96.81 96 ALA A N 1
ATOM 780 C CA . ALA A 1 96 ? -14.730 1.725 9.557 1.00 96.81 96 ALA A CA 1
ATOM 781 C C . ALA A 1 96 ? -14.084 0.565 8.782 1.00 96.81 96 ALA A C 1
ATOM 783 O O . ALA A 1 96 ? -12.975 0.691 8.263 1.00 96.81 96 ALA A O 1
ATOM 784 N N . THR A 1 97 ? -14.793 -0.560 8.666 1.00 96.56 97 THR A N 1
ATOM 785 C CA . THR A 1 97 ? -14.303 -1.744 7.946 1.00 96.56 97 THR A CA 1
ATOM 786 C C . THR A 1 97 ? -14.188 -1.477 6.447 1.00 96.56 97 THR A C 1
ATOM 788 O O . THR A 1 97 ? -13.190 -1.847 5.833 1.00 96.56 97 THR A O 1
ATOM 791 N N . SER A 1 98 ? -15.158 -0.777 5.853 1.00 95.62 98 SER A N 1
ATOM 792 C CA . SER A 1 98 ? -15.119 -0.416 4.434 1.00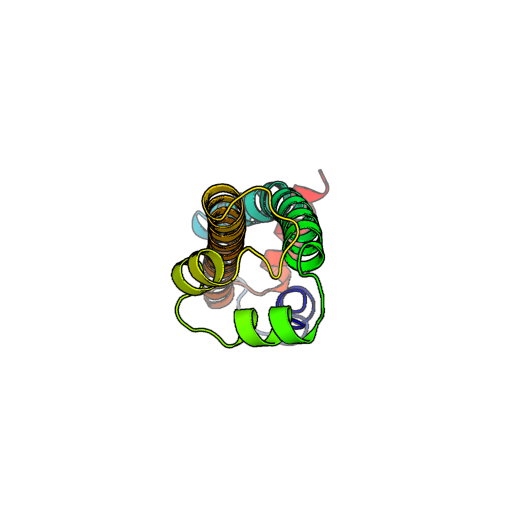 95.62 98 SER A CA 1
ATOM 793 C C . SER A 1 98 ? -13.921 0.476 4.102 1.00 95.62 98 SER A C 1
ATOM 795 O O . SER A 1 98 ? -13.238 0.229 3.110 1.00 95.62 98 SER A O 1
ATOM 797 N N . ILE A 1 99 ? -13.649 1.499 4.919 1.00 95.56 99 ILE A N 1
ATOM 798 C CA . ILE A 1 99 ? -12.496 2.389 4.714 1.00 95.56 99 ILE A CA 1
ATOM 799 C C . ILE A 1 99 ? -11.194 1.602 4.883 1.00 95.56 99 ILE A C 1
ATOM 801 O O . ILE A 1 99 ? -10.310 1.693 4.034 1.00 95.56 99 ILE A O 1
ATOM 805 N N . TYR A 1 100 ? -11.094 0.771 5.925 1.00 96.38 100 TYR A N 1
ATOM 806 C CA . TYR A 1 100 ? -9.917 -0.067 6.142 1.00 96.38 100 TYR A CA 1
ATOM 807 C C . TYR A 1 100 ? -9.633 -0.998 4.953 1.00 96.38 100 TYR A C 1
ATOM 809 O O . TYR A 1 100 ? -8.501 -1.083 4.480 1.00 96.38 100 TYR A O 1
ATOM 817 N N . ASN A 1 101 ? -10.663 -1.650 4.414 1.00 95.19 101 ASN A N 1
ATOM 818 C CA . ASN A 1 101 ? -10.514 -2.549 3.272 1.00 95.19 101 ASN A CA 1
ATOM 819 C C . ASN A 1 101 ? -10.109 -1.804 1.991 1.00 95.19 101 ASN A C 1
ATOM 821 O O . ASN A 1 101 ? -9.331 -2.336 1.196 1.00 95.19 101 ASN A O 1
ATOM 825 N N . ASN A 1 102 ? -10.554 -0.556 1.814 1.00 93.69 102 ASN A N 1
ATOM 826 C CA . ASN A 1 102 ? -10.076 0.299 0.727 1.00 93.69 102 ASN A CA 1
ATOM 827 C C . ASN A 1 102 ? -8.587 0.639 0.883 1.00 93.69 102 ASN A C 1
ATOM 829 O O . ASN A 1 102 ? -7.843 0.513 -0.089 1.00 93.69 102 ASN A O 1
ATOM 833 N N . ILE A 1 103 ? -8.131 0.977 2.096 1.00 94.56 103 ILE A N 1
ATOM 834 C CA . ILE A 1 103 ? -6.704 1.200 2.392 1.00 94.56 103 ILE A CA 1
ATOM 835 C C . ILE A 1 103 ? -5.883 -0.046 2.048 1.00 94.56 103 ILE A C 1
ATOM 837 O O . ILE A 1 103 ? -4.869 0.054 1.359 1.00 94.56 103 ILE A O 1
ATOM 841 N N . VAL A 1 104 ? -6.323 -1.231 2.484 1.00 94.00 104 VAL A N 1
ATOM 842 C CA . VAL A 1 104 ? -5.637 -2.502 2.185 1.00 94.00 104 VAL A CA 1
ATOM 843 C C . VAL A 1 104 ? -5.572 -2.748 0.678 1.00 94.00 104 VAL A C 1
ATOM 845 O O . VAL A 1 104 ? -4.512 -3.081 0.154 1.00 94.00 104 VAL A O 1
ATOM 848 N N . LYS A 1 105 ? -6.678 -2.539 -0.043 1.00 91.81 105 LYS A N 1
ATOM 849 C CA . LYS A 1 105 ? -6.728 -2.712 -1.499 1.00 91.81 105 LYS A CA 1
ATOM 850 C C . LYS A 1 105 ? -5.758 -1.777 -2.226 1.00 91.81 105 LYS A C 1
ATOM 852 O O . LYS A 1 105 ? -5.051 -2.225 -3.127 1.00 91.81 105 LYS A O 1
ATOM 857 N N . LEU A 1 106 ? -5.721 -0.499 -1.848 1.00 89.12 106 LEU A N 1
ATOM 858 C CA . LEU A 1 106 ? -4.825 0.490 -2.453 1.00 89.12 106 LEU A CA 1
ATOM 859 C C . LEU A 1 106 ? -3.352 0.197 -2.133 1.00 89.12 106 LEU A C 1
ATOM 861 O O . LEU A 1 106 ? -2.505 0.298 -3.021 1.00 89.12 106 LEU A O 1
ATOM 865 N N . ASN A 1 107 ? -3.052 -0.226 -0.902 1.00 89.06 107 ASN A N 1
ATOM 866 C CA . ASN A 1 107 ? -1.712 -0.674 -0.519 1.00 89.06 107 ASN A CA 1
ATOM 867 C C . ASN A 1 107 ? -1.259 -1.892 -1.338 1.00 89.06 107 ASN A C 1
ATOM 869 O O . ASN A 1 107 ? -0.157 -1.873 -1.880 1.00 89.06 107 ASN A O 1
ATOM 873 N N . ASN A 1 108 ? -2.116 -2.903 -1.510 1.00 89.06 108 ASN A N 1
ATOM 874 C CA . ASN A 1 108 ? -1.793 -4.074 -2.331 1.00 89.06 108 ASN A CA 1
ATOM 875 C C . ASN A 1 108 ? -1.551 -3.689 -3.798 1.00 89.06 108 ASN A C 1
ATOM 877 O O . ASN A 1 108 ? -0.557 -4.103 -4.384 1.00 89.06 108 ASN A O 1
ATOM 881 N N . TYR A 1 109 ? -2.406 -2.837 -4.378 1.00 85.19 109 TYR A N 1
ATOM 882 C CA . TYR A 1 109 ? -2.218 -2.343 -5.747 1.00 85.19 109 TYR A CA 1
ATOM 883 C C . TYR A 1 109 ? -0.863 -1.641 -5.928 1.00 85.19 109 TYR A C 1
ATOM 885 O O . TYR A 1 109 ? -0.156 -1.881 -6.906 1.00 85.19 109 TYR A O 1
ATOM 893 N N . LYS A 1 110 ? -0.475 -0.799 -4.964 1.00 83.81 110 LYS A N 1
ATOM 894 C CA . LYS A 1 110 ? 0.837 -0.141 -4.941 1.00 83.81 110 LYS A CA 1
ATOM 895 C C . LYS A 1 110 ? 1.976 -1.164 -4.897 1.00 83.81 110 LYS A C 1
ATOM 897 O O . LYS A 1 110 ? 2.923 -1.032 -5.671 1.00 83.81 110 LYS A O 1
ATOM 902 N N . GLU A 1 111 ? 1.905 -2.152 -4.007 1.00 85.31 111 GLU A N 1
ATOM 903 C CA . GLU A 1 111 ? 2.941 -3.184 -3.874 1.00 85.31 111 GLU A CA 1
ATOM 904 C C . GLU A 1 111 ? 3.082 -4.022 -5.150 1.00 85.31 111 GLU A C 1
ATOM 906 O O . GLU A 1 111 ? 4.200 -4.198 -5.640 1.00 85.31 111 GLU A O 1
ATOM 911 N N . ASP A 1 112 ? 1.966 -4.453 -5.740 1.00 84.81 112 ASP A N 1
ATOM 912 C CA . ASP A 1 112 ? 1.948 -5.228 -6.982 1.00 84.81 112 ASP A CA 1
ATOM 913 C C . ASP A 1 112 ? 2.510 -4.424 -8.160 1.00 84.81 112 ASP A C 1
ATOM 915 O O . ASP A 1 112 ? 3.357 -4.921 -8.909 1.00 84.81 112 ASP A O 1
ATOM 919 N N . ALA A 1 113 ? 2.114 -3.155 -8.299 1.00 79.06 113 ALA A N 1
ATOM 920 C CA . ALA A 1 113 ? 2.625 -2.278 -9.348 1.00 79.06 113 ALA A CA 1
ATOM 921 C C . ALA A 1 113 ? 4.137 -2.026 -9.195 1.00 79.06 113 ALA A C 1
ATOM 923 O O . ALA A 1 113 ? 4.871 -2.030 -10.185 1.00 79.06 113 ALA A O 1
ATOM 924 N N . SER A 1 114 ? 4.629 -1.842 -7.964 1.00 81.38 114 SER A N 1
ATOM 925 C CA . SER A 1 114 ? 6.066 -1.701 -7.692 1.00 81.38 114 SER A CA 1
ATOM 926 C C . SER A 1 114 ? 6.839 -2.992 -7.964 1.00 81.38 114 SER A C 1
ATOM 928 O O . SER A 1 114 ? 7.939 -2.940 -8.522 1.00 81.38 114 SER A O 1
ATOM 930 N N . LYS A 1 115 ? 6.280 -4.151 -7.600 1.00 84.38 115 LYS A N 1
ATOM 931 C CA . LYS A 1 115 ? 6.903 -5.454 -7.847 1.00 84.38 115 LYS A CA 1
ATOM 932 C C . LYS A 1 115 ? 6.994 -5.747 -9.340 1.00 84.38 115 LYS A C 1
ATOM 934 O O . LYS A 1 115 ? 8.079 -6.052 -9.817 1.00 84.38 115 LYS A O 1
ATOM 939 N N . SER A 1 116 ? 5.903 -5.562 -10.085 1.00 80.75 116 SER A N 1
ATOM 940 C CA . SER A 1 116 ? 5.882 -5.753 -11.539 1.00 80.75 116 SER A CA 1
ATOM 941 C C . SER A 1 116 ? 6.939 -4.897 -12.241 1.00 80.75 116 SER A C 1
ATOM 943 O O . SER A 1 116 ? 7.645 -5.380 -13.124 1.00 80.75 116 SER A O 1
ATOM 945 N N . LEU A 1 117 ? 7.086 -3.633 -11.833 1.00 82.44 117 LEU A N 1
ATOM 946 C CA . LEU A 1 117 ? 8.111 -2.745 -12.379 1.00 82.44 117 LEU A CA 1
ATOM 947 C C . LEU A 1 117 ? 9.532 -3.233 -12.046 1.00 82.44 117 LEU A C 1
ATOM 949 O O . LEU A 1 117 ? 10.417 -3.196 -12.901 1.00 82.44 117 LEU A O 1
ATOM 953 N N . THR A 1 118 ? 9.733 -3.713 -10.815 1.00 81.69 118 THR A N 1
ATOM 954 C CA . THR A 1 118 ? 11.011 -4.259 -10.333 1.00 81.69 118 THR A CA 1
ATOM 955 C C . THR A 1 118 ? 11.401 -5.538 -11.082 1.00 81.69 118 THR A C 1
ATOM 957 O O . THR A 1 118 ? 12.554 -5.704 -11.472 1.00 81.69 118 THR A O 1
ATOM 960 N N . ASP A 1 119 ? 10.447 -6.430 -11.334 1.00 84.25 119 ASP A N 1
ATOM 961 C CA . ASP A 1 119 ? 10.692 -7.673 -12.065 1.00 84.25 119 ASP A CA 1
ATOM 962 C C . ASP A 1 119 ? 11.071 -7.383 -13.528 1.00 84.25 119 ASP A C 1
ATOM 964 O O . ASP A 1 119 ? 12.060 -7.924 -14.025 1.00 84.25 119 ASP A O 1
ATOM 968 N N . MET A 1 120 ? 10.374 -6.446 -14.184 1.00 83.44 120 MET A N 1
ATOM 969 C CA . MET A 1 120 ? 10.693 -6.024 -15.554 1.00 83.44 120 MET A CA 1
ATOM 970 C C . MET A 1 120 ? 12.072 -5.359 -15.662 1.00 83.44 120 MET A C 1
ATOM 972 O O . MET A 1 120 ? 12.824 -5.661 -16.590 1.00 83.44 120 MET A O 1
ATOM 976 N N . ILE A 1 121 ? 12.446 -4.479 -14.721 1.00 81.62 121 ILE A N 1
ATOM 977 C CA . ILE A 1 121 ? 13.783 -3.865 -14.750 1.00 81.62 121 ILE A CA 1
ATOM 978 C C . ILE A 1 121 ? 14.881 -4.888 -14.455 1.00 81.62 121 ILE A C 1
ATOM 980 O O . ILE A 1 121 ? 15.920 -4.844 -15.104 1.00 81.62 121 ILE A O 1
ATOM 984 N N . ASN A 1 122 ? 14.647 -5.844 -13.552 1.00 82.19 122 ASN A N 1
ATOM 985 C CA . ASN A 1 122 ? 15.584 -6.939 -13.288 1.00 82.19 122 ASN A CA 1
ATOM 986 C C . ASN A 1 122 ? 15.781 -7.846 -14.507 1.00 82.19 122 ASN A C 1
ATOM 988 O O . ASN A 1 122 ? 16.845 -8.432 -14.680 1.00 82.19 122 ASN A O 1
ATOM 992 N N . GLU A 1 123 ? 14.759 -8.003 -15.345 1.00 82.88 123 GLU A N 1
ATOM 993 C CA . GLU A 1 123 ? 14.875 -8.754 -16.591 1.00 82.88 123 GLU A CA 1
ATOM 994 C C . GLU A 1 123 ? 15.639 -7.964 -17.661 1.00 82.88 123 GLU A C 1
ATOM 996 O O . GLU A 1 123 ? 16.525 -8.517 -18.314 1.00 82.88 123 GLU A O 1
ATOM 1001 N N . LEU A 1 124 ? 15.379 -6.659 -17.784 1.00 80.94 124 LEU A N 1
ATOM 1002 C CA . LEU A 1 124 ? 16.126 -5.777 -18.684 1.00 80.94 124 LEU A CA 1
ATOM 1003 C C . LEU A 1 124 ? 17.609 -5.689 -18.311 1.00 80.94 124 LEU A C 1
ATOM 1005 O O . LEU A 1 124 ? 18.459 -5.729 -19.198 1.00 80.94 124 LEU A O 1
ATOM 1009 N N . THR A 1 125 ? 17.941 -5.621 -17.019 1.00 80.56 125 THR A N 1
ATOM 1010 C CA . THR A 1 125 ? 19.334 -5.499 -16.554 1.00 80.56 125 THR A CA 1
ATOM 1011 C C . THR A 1 125 ? 20.176 -6.755 -16.772 1.00 80.56 125 THR A C 1
ATOM 1013 O O . THR A 1 125 ? 21.398 -6.688 -16.657 1.00 80.56 125 THR A O 1
ATOM 1016 N N . LYS A 1 126 ? 19.564 -7.889 -17.144 1.00 85.44 126 LYS A N 1
ATOM 1017 C CA . LYS A 1 126 ? 20.300 -9.081 -17.603 1.00 85.44 126 LYS A CA 1
ATOM 1018 C C . LYS A 1 126 ? 20.956 -8.871 -18.967 1.00 85.44 126 LYS A C 1
ATOM 1020 O O . LYS A 1 126 ? 21.965 -9.510 -19.243 1.00 85.44 126 LYS A O 1
ATOM 1025 N N . ASN A 1 127 ? 20.372 -8.015 -19.807 1.00 81.50 127 ASN A N 1
ATOM 1026 C CA . ASN A 1 127 ? 20.766 -7.839 -21.208 1.00 81.50 127 ASN A CA 1
ATOM 1027 C C . ASN A 1 127 ? 21.224 -6.410 -21.540 1.00 81.50 127 ASN A C 1
ATOM 1029 O O . ASN A 1 127 ? 21.905 -6.209 -22.541 1.00 81.50 127 ASN A O 1
ATOM 1033 N N . TYR A 1 128 ? 20.865 -5.424 -20.714 1.00 80.06 128 TYR A N 1
ATOM 1034 C CA . TYR A 1 128 ? 21.148 -4.007 -20.937 1.00 80.06 128 TYR A CA 1
ATOM 1035 C C . TYR A 1 128 ? 21.701 -3.346 -19.678 1.00 80.06 128 TYR A C 1
ATOM 1037 O O . TYR A 1 128 ? 21.316 -3.680 -18.557 1.00 80.06 128 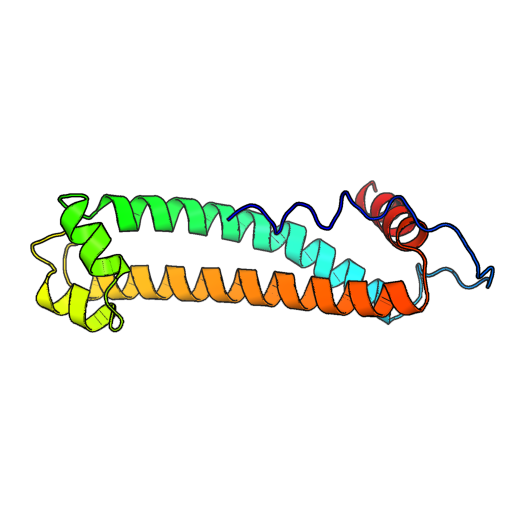TYR A O 1
ATOM 1045 N N . SER A 1 129 ? 22.564 -2.344 -19.841 1.00 79.19 129 SER A N 1
ATOM 1046 C CA . SER A 1 129 ? 23.036 -1.574 -18.691 1.00 79.19 129 SER A CA 1
ATOM 1047 C C . SER A 1 129 ? 21.927 -0.674 -18.130 1.00 79.19 129 SER A C 1
ATOM 1049 O O . SER A 1 129 ? 21.104 -0.119 -18.864 1.00 79.19 129 SER A O 1
ATOM 1051 N N . GLY A 1 130 ? 21.936 -0.433 -16.815 1.00 74.00 130 GLY A N 1
ATOM 1052 C CA . GLY A 1 130 ? 20.999 0.518 -16.196 1.00 74.00 130 GLY A CA 1
ATOM 1053 C C . GLY A 1 130 ? 21.110 1.943 -16.757 1.00 74.00 130 GLY A C 1
ATOM 1054 O O . GLY A 1 130 ? 20.121 2.680 -16.786 1.00 74.00 130 GLY A O 1
ATOM 1055 N N . VAL A 1 131 ? 22.293 2.314 -17.264 1.00 78.19 131 VAL A N 1
ATOM 1056 C CA . VAL A 1 131 ? 22.543 3.594 -17.941 1.00 78.19 131 VAL A CA 1
ATOM 1057 C C . VAL A 1 131 ? 21.782 3.670 -19.265 1.00 78.19 131 VAL A C 1
ATOM 1059 O O . VAL A 1 131 ? 21.154 4.693 -19.537 1.00 78.19 131 VAL A O 1
ATOM 1062 N N . GLU A 1 132 ? 21.783 2.607 -20.071 1.00 77.19 132 GLU A N 1
ATOM 1063 C CA . GLU A 1 132 ? 21.043 2.555 -21.340 1.00 77.19 132 GLU A CA 1
ATOM 1064 C C . GLU A 1 132 ? 19.532 2.607 -21.118 1.00 77.19 132 GLU A C 1
ATOM 1066 O O . GLU A 1 132 ? 18.856 3.435 -21.734 1.00 77.19 132 GLU A O 1
ATOM 1071 N N . ILE A 1 133 ? 19.023 1.803 -20.178 1.00 80.38 133 ILE A N 1
ATOM 1072 C CA . ILE A 1 133 ? 17.602 1.786 -19.796 1.00 80.38 133 ILE A CA 1
ATOM 1073 C C . ILE A 1 133 ? 17.151 3.196 -19.382 1.00 80.38 133 ILE A C 1
ATOM 1075 O O . ILE A 1 133 ? 16.157 3.721 -19.893 1.00 80.38 133 ILE A O 1
ATOM 1079 N N . SER A 1 134 ? 17.921 3.846 -18.501 1.00 74.56 134 SER A N 1
ATOM 1080 C CA . SER A 1 134 ? 17.619 5.189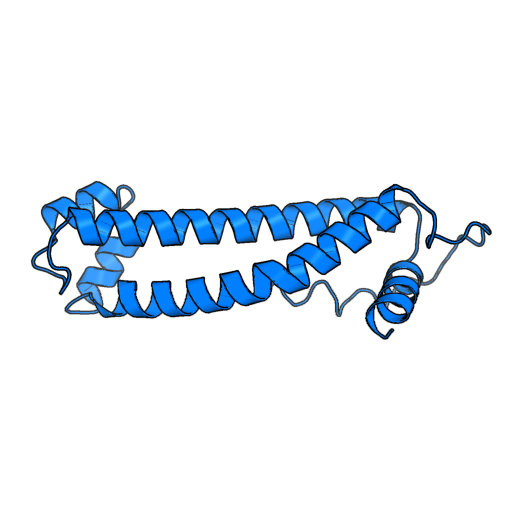 -17.989 1.00 74.56 134 SER A CA 1
ATOM 1081 C C . SER A 1 134 ? 17.715 6.270 -19.063 1.00 74.56 134 SER A C 1
ATOM 1083 O O . SER A 1 134 ? 16.892 7.186 -19.091 1.00 74.56 134 SER A O 1
ATOM 1085 N N . LYS A 1 135 ? 18.718 6.191 -19.947 1.00 77.94 135 LYS A N 1
ATOM 1086 C CA . LYS A 1 135 ? 18.930 7.166 -21.023 1.00 77.94 135 LYS A CA 1
ATOM 1087 C C . LYS A 1 135 ? 17.753 7.175 -21.992 1.00 77.94 135 LYS A C 1
ATOM 1089 O O . LYS A 1 135 ? 17.265 8.254 -22.332 1.00 77.94 135 LYS A O 1
ATOM 1094 N N . VAL A 1 136 ? 17.275 5.998 -22.399 1.00 76.81 136 VAL A N 1
ATOM 1095 C CA . VAL A 1 136 ? 16.119 5.905 -23.297 1.00 76.81 136 VAL A CA 1
ATOM 1096 C C . VAL A 1 136 ? 14.848 6.384 -22.603 1.00 76.81 136 VAL A C 1
ATOM 1098 O O . VAL A 1 136 ? 14.129 7.200 -23.182 1.00 76.81 136 VAL A O 1
ATOM 1101 N N . LEU A 1 137 ? 14.643 6.003 -21.339 1.00 75.00 137 LEU A N 1
ATOM 1102 C CA . LEU A 1 137 ? 13.436 6.364 -20.593 1.00 75.00 137 LEU A CA 1
ATOM 1103 C C . LEU A 1 137 ? 13.331 7.886 -20.431 1.00 75.00 137 LEU A C 1
ATOM 1105 O O . LEU A 1 137 ? 12.305 8.490 -20.737 1.00 75.00 137 LEU A O 1
ATOM 1109 N N . ARG A 1 138 ? 14.437 8.534 -20.039 1.00 71.06 138 ARG A N 1
ATOM 1110 C CA . ARG A 1 138 ? 14.511 9.999 -19.933 1.00 71.06 138 ARG A CA 1
ATOM 1111 C C . ARG A 1 138 ? 14.239 10.680 -21.270 1.00 71.06 138 ARG A C 1
ATOM 1113 O O . ARG A 1 138 ? 13.480 11.637 -21.292 1.00 71.06 138 ARG A O 1
ATOM 1120 N N . SER A 1 139 ? 14.811 10.178 -22.369 1.00 71.94 139 SER A N 1
ATOM 1121 C CA . SER A 1 139 ? 14.665 10.789 -23.701 1.00 71.94 139 SER A CA 1
ATOM 1122 C C . SER A 1 139 ? 13.235 10.785 -24.257 1.00 71.94 139 SER A C 1
ATOM 1124 O O . SER A 1 139 ? 12.922 11.588 -25.138 1.00 71.94 139 SER A O 1
ATOM 1126 N N . ARG A 1 140 ? 12.381 9.875 -23.770 1.00 67.25 140 ARG A N 1
ATOM 1127 C CA . ARG A 1 140 ? 10.987 9.723 -24.206 1.00 67.25 140 ARG A CA 1
ATOM 1128 C C . ARG A 1 140 ? 9.987 10.387 -23.268 1.00 67.25 140 ARG A C 1
ATOM 1130 O O . ARG A 1 140 ? 8.997 10.913 -23.750 1.00 67.25 140 ARG A O 1
ATOM 1137 N N . ILE A 1 141 ? 10.265 10.414 -21.964 1.00 61.62 141 ILE A N 1
ATOM 1138 C CA . ILE A 1 141 ? 9.423 11.107 -20.975 1.00 61.62 141 ILE A CA 1
ATOM 1139 C C . ILE A 1 141 ? 9.624 12.629 -21.017 1.00 61.62 141 ILE A C 1
ATOM 1141 O O . ILE A 1 141 ? 8.715 13.376 -20.677 1.00 61.62 141 ILE A O 1
ATOM 1145 N N . SER A 1 142 ? 10.801 13.110 -21.434 1.00 52.34 142 SER A N 1
ATOM 1146 C CA . SER A 1 142 ? 11.086 14.546 -21.564 1.00 52.34 142 SER A CA 1
ATOM 1147 C C . SER A 1 142 ? 10.559 15.183 -22.862 1.00 52.34 142 SER A C 1
ATOM 1149 O O . SER A 1 142 ? 10.973 16.295 -23.187 1.00 52.34 142 SER A O 1
ATOM 1151 N N . LYS A 1 143 ? 9.732 14.471 -23.635 1.00 46.66 143 LYS A N 1
ATOM 1152 C CA . LYS A 1 143 ? 9.029 14.968 -24.826 1.00 46.66 143 LYS A CA 1
ATOM 1153 C C . LYS A 1 143 ? 7.545 15.093 -24.522 1.00 46.66 143 LYS A C 1
ATOM 1155 O O . LYS A 1 143 ? 6.955 16.066 -25.031 1.00 46.66 143 LYS A O 1
#

Foldseek 3Di:
DPPLVCPLPPLPDDDDDDDDDDQCLPPPLLVVLLVLVVCCVPPVVVLVVVLVVLVCVLLVFFQDPVLSVVLVPDPDNLVSCQVPVVRGNDPHSVRSVVSVVVSVVSVVVNVVSSVVSVVSVVVVVVRDRSCSSVVSSCVVVVD

Secondary structure (DSSP, 8-state):
--SSGGGGT--------------GGG-HHHHHHHHHHHHIIIIIHHHHHHHHHHHHHHHHTBSSHHHHHHHHH-S-HHHHHHHHGGGB--S-HHHHHHHHHHHHHHHHHHHHHHHHHHHHHHHHTTTS-HHHHHHHHHHHH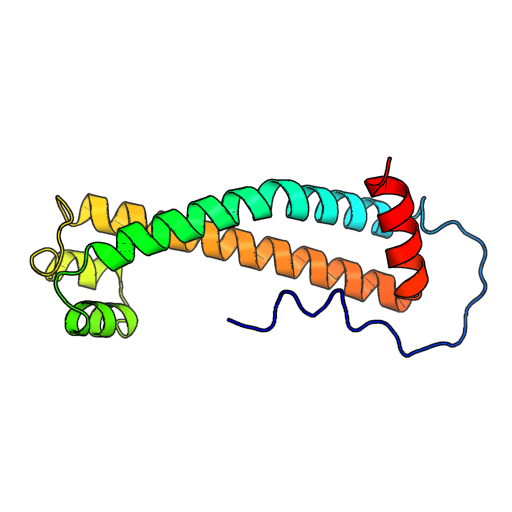T-

Sequence (143 aa):
MKNVVYIILFIASSAMYGQQNMSIVNDPLYLKYEAAYVEHSRNVASTLKDLDVMEQEFYGKFNNIKDLEKFNKNKDKEKWLSRNIGKTSFKDAGEATSIYNNIVKLNNYKEDASKSLTDMINELTKNYSGVEISKVLRSRISK

pLDDT: mean 79.01, std 19.23, range [24.64, 97.5]

Radius of gyration: 21.07 Å; chains: 1; bounding box: 52×25×55 Å